Protein AF-A0A7X8CYS8-F1 (afdb_monomer_lite)

Radius of gyration: 14.1 Å; chains: 1; bounding box: 36×30×38 Å

pLDDT: mean 88.17, std 14.11, range [33.69, 97.5]

Sequence (89 aa):
MSPDAEFRAANRVERHAVLGDLEPAPEVTLWFEGRAVKAREGEPILSALVAAGVGILRYTKKGSPRRMFCGIGRCTDCVMTVDGVPGVR

Secondary structure (DSSP, 8-state):
--TT----S----SEETTTEEPPP--EEEEEETTEEEEEETTS-HHHHHHHTT----EE-TT--EE--SSSSS-SSTT-EEETTEEEE-

Foldseek 3Di:
DDPPPQLDQAPDDQADPPPGGDDDFDWDWDADPNDTWIDGPPDDPLVRCSNRRNAFQDADPVGHTAGDDPVPLPPQSNFDQDPNRGGDD

Structure (mmCIF, N/CA/C/O backbone):
data_AF-A0A7X8CYS8-F1
#
_entry.id   AF-A0A7X8CYS8-F1
#
loop_
_atom_site.group_PDB
_atom_site.id
_atom_site.type_symbol
_atom_site.label_atom_id
_atom_site.label_alt_id
_atom_site.label_comp_id
_atom_site.label_asym_id
_atom_site.label_entity_id
_atom_site.label_seq_id
_atom_site.pdbx_PDB_ins_code
_atom_site.Cartn_x
_atom_site.Cartn_y
_atom_site.Cartn_z
_atom_site.occupancy
_atom_site.B_iso_or_equiv
_atom_site.auth_seq_id
_atom_site.auth_comp_id
_atom_site.auth_asym_id
_atom_site.auth_atom_id
_atom_site.pdbx_PDB_model_num
ATOM 1 N N . MET A 1 1 ? 0.398 18.823 17.681 1.00 40.31 1 MET A N 1
ATOM 2 C CA . MET A 1 1 ? 0.881 18.012 16.543 1.00 40.31 1 MET A CA 1
ATOM 3 C C . MET A 1 1 ? -0.216 18.040 15.501 1.00 40.31 1 MET A C 1
ATOM 5 O O . MET A 1 1 ? -1.275 17.494 15.778 1.00 40.31 1 MET A O 1
ATOM 9 N N . SER A 1 2 ? -0.027 18.792 14.413 1.00 33.69 2 SER A N 1
ATOM 10 C CA . SER A 1 2 ? -1.073 18.955 13.396 1.00 33.69 2 SER A CA 1
ATOM 11 C C . SER A 1 2 ? -1.399 17.585 12.766 1.00 33.69 2 SER A C 1
ATOM 13 O O . SER A 1 2 ? -0.478 16.786 12.562 1.00 33.69 2 SER A O 1
ATOM 15 N N . PRO A 1 3 ? -2.685 17.292 12.496 1.00 47.81 3 PRO A N 1
ATOM 16 C CA . PRO A 1 3 ? -3.139 16.100 11.769 1.00 47.81 3 PRO A CA 1
ATOM 17 C C . PRO A 1 3 ? -2.567 15.978 10.344 1.00 47.81 3 PRO A C 1
ATOM 19 O O . PRO A 1 3 ? -2.695 14.923 9.727 1.00 47.81 3 PRO A O 1
ATOM 22 N N . ASP A 1 4 ? -1.905 17.030 9.859 1.00 43.81 4 ASP A N 1
ATOM 23 C CA . ASP A 1 4 ? -1.622 17.319 8.452 1.00 43.81 4 ASP A CA 1
ATOM 24 C C . ASP A 1 4 ? -0.127 17.235 8.127 1.00 43.81 4 ASP A C 1
ATOM 26 O O . ASP A 1 4 ? 0.382 17.950 7.266 1.00 43.81 4 ASP A O 1
ATOM 30 N N . ALA A 1 5 ? 0.618 16.354 8.800 1.00 47.16 5 ALA A N 1
ATOM 31 C CA . ALA A 1 5 ? 1.891 15.916 8.239 1.00 47.16 5 ALA A CA 1
ATOM 32 C C . ALA A 1 5 ? 1.578 15.049 7.008 1.00 47.16 5 ALA A C 1
ATOM 34 O O . ALA A 1 5 ? 1.549 13.819 7.109 1.00 47.16 5 ALA A O 1
ATOM 35 N N . GLU A 1 6 ? 1.278 15.704 5.880 1.00 51.28 6 GLU A N 1
ATOM 36 C CA . GLU A 1 6 ? 1.182 15.102 4.554 1.00 51.28 6 GLU A CA 1
ATOM 37 C C . GLU A 1 6 ? 2.440 14.269 4.341 1.00 51.28 6 GLU A C 1
ATOM 39 O O . GLU A 1 6 ? 3.545 14.773 4.117 1.00 51.28 6 GLU A O 1
ATOM 44 N N . PHE A 1 7 ? 2.285 12.959 4.486 1.00 58.97 7 PHE A N 1
ATOM 45 C CA . PHE A 1 7 ? 3.327 12.023 4.140 1.00 58.97 7 PHE A CA 1
ATOM 46 C C . PHE A 1 7 ? 3.554 12.198 2.637 1.00 58.97 7 PHE A C 1
ATOM 48 O O . PHE A 1 7 ? 2.649 11.955 1.842 1.00 58.97 7 PHE A O 1
ATOM 55 N N . ARG A 1 8 ? 4.717 12.746 2.258 1.00 59.66 8 ARG A N 1
ATOM 56 C CA . ARG A 1 8 ? 4.976 13.202 0.886 1.00 59.66 8 ARG A CA 1
ATOM 57 C C . ARG A 1 8 ? 4.716 12.059 -0.096 1.00 59.66 8 ARG A C 1
ATOM 59 O O . ARG A 1 8 ? 5.374 11.022 -0.032 1.00 59.66 8 ARG A O 1
ATOM 66 N N . ALA A 1 9 ? 3.762 12.261 -0.999 1.00 60.69 9 ALA A N 1
ATOM 67 C CA . ALA A 1 9 ? 3.429 11.311 -2.050 1.00 60.69 9 ALA A CA 1
ATOM 68 C C . ALA A 1 9 ? 4.492 11.373 -3.160 1.00 60.69 9 ALA A C 1
ATOM 70 O O . ALA A 1 9 ? 4.335 12.118 -4.120 1.00 60.69 9 ALA A O 1
ATOM 71 N N . ALA A 1 10 ? 5.615 10.670 -2.970 1.00 61.09 10 ALA A N 1
ATOM 72 C CA . ALA A 1 10 ? 6.635 10.386 -3.993 1.00 61.09 10 ALA A CA 1
ATOM 73 C C . ALA A 1 10 ? 7.728 9.445 -3.434 1.00 61.09 10 ALA A C 1
ATOM 75 O O . ALA A 1 10 ? 8.905 9.791 -3.412 1.00 61.09 10 ALA A O 1
ATOM 76 N N . ASN A 1 11 ? 7.353 8.264 -2.932 1.00 7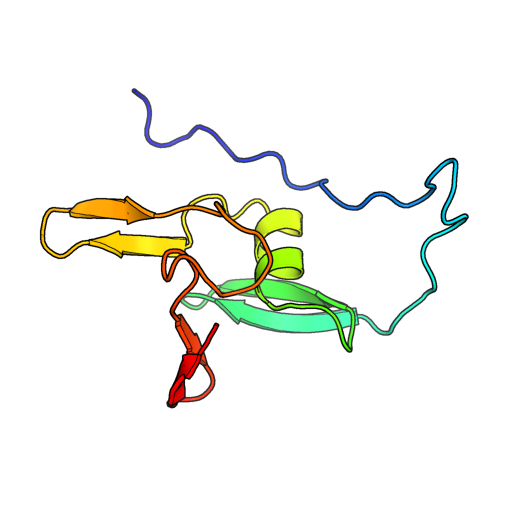0.69 11 ASN A N 1
ATOM 77 C CA . ASN A 1 11 ? 8.292 7.359 -2.239 1.00 70.69 11 ASN A CA 1
ATOM 78 C C . ASN A 1 11 ? 8.827 6.204 -3.102 1.00 70.69 11 ASN A C 1
ATOM 80 O O . ASN A 1 11 ? 9.369 5.240 -2.564 1.00 70.69 11 ASN A O 1
ATOM 84 N N . ARG A 1 12 ? 8.655 6.246 -4.429 1.00 87.19 12 ARG A N 1
ATOM 85 C CA . ARG A 1 12 ? 9.155 5.174 -5.300 1.00 87.19 12 ARG A CA 1
ATOM 86 C C . ARG A 1 12 ? 10.591 5.463 -5.703 1.00 87.19 12 ARG A C 1
ATOM 88 O O . ARG A 1 12 ? 10.882 6.507 -6.275 1.00 87.19 12 ARG A O 1
ATOM 95 N N . VAL A 1 13 ? 11.477 4.519 -5.412 1.00 89.69 13 VAL A N 1
ATOM 96 C CA . VAL A 1 13 ? 12.865 4.575 -5.865 1.00 89.69 13 VAL A CA 1
ATOM 97 C C . VAL A 1 13 ? 12.901 4.086 -7.309 1.00 89.69 13 VAL A C 1
ATOM 99 O O . VAL A 1 13 ? 12.861 2.886 -7.556 1.00 89.69 13 VAL A O 1
ATOM 102 N N . GLU A 1 14 ? 12.923 5.016 -8.263 1.00 91.00 14 GLU A N 1
ATOM 103 C CA . GLU A 1 14 ? 12.952 4.683 -9.697 1.00 91.00 14 GLU A CA 1
ATOM 104 C C . GLU A 1 14 ? 14.306 4.131 -10.145 1.00 91.00 14 GLU A C 1
ATOM 106 O O . GLU A 1 14 ? 14.363 3.290 -11.036 1.00 91.00 14 GLU A O 1
ATOM 111 N N . ARG A 1 15 ? 15.393 4.594 -9.516 1.00 92.62 15 ARG A N 1
ATOM 112 C CA . ARG A 1 15 ? 16.759 4.127 -9.762 1.00 92.62 15 ARG A CA 1
ATOM 113 C C . ARG A 1 15 ? 17.456 3.863 -8.438 1.00 92.62 15 ARG A C 1
ATOM 115 O O . ARG A 1 15 ? 17.605 4.774 -7.623 1.00 92.62 15 ARG A O 1
ATOM 122 N N . HIS A 1 16 ? 17.895 2.630 -8.221 1.00 93.81 16 HIS A N 1
ATOM 123 C CA . HIS A 1 16 ? 18.631 2.224 -7.029 1.00 93.81 16 HIS A CA 1
ATOM 124 C C . HIS A 1 16 ? 20.056 1.813 -7.403 1.00 93.81 16 HIS A C 1
ATOM 126 O O . HIS A 1 16 ? 20.251 0.982 -8.285 1.00 93.81 16 HIS A O 1
ATOM 132 N N . ALA A 1 17 ? 21.058 2.325 -6.686 1.00 94.81 17 ALA A N 1
ATOM 133 C CA . ALA A 1 17 ? 22.474 2.115 -7.015 1.00 94.81 17 ALA A CA 1
ATOM 134 C C . ALA A 1 17 ? 22.898 0.633 -7.106 1.00 94.81 17 ALA A C 1
ATOM 136 O O . ALA A 1 17 ? 23.849 0.315 -7.811 1.00 94.81 17 ALA A O 1
ATOM 137 N N . VAL A 1 18 ? 22.196 -0.263 -6.401 1.00 95.94 18 VAL A N 1
ATOM 138 C CA . VAL A 1 18 ? 22.472 -1.714 -6.398 1.00 95.94 18 VAL A CA 1
ATOM 139 C C . VAL A 1 18 ? 21.441 -2.524 -7.190 1.00 95.94 18 VAL A C 1
ATOM 141 O O . VAL A 1 18 ? 21.793 -3.548 -7.760 1.00 95.94 18 VAL A O 1
ATOM 144 N N . LEU A 1 19 ? 20.173 -2.095 -7.223 1.00 92.69 19 LEU A N 1
ATOM 145 C CA . LEU A 1 19 ? 19.085 -2.887 -7.826 1.00 92.69 19 LEU A CA 1
ATOM 146 C C . LEU A 1 19 ? 18.781 -2.461 -9.269 1.00 92.69 19 LEU A C 1
ATOM 148 O O . LEU A 1 19 ? 18.027 -3.142 -9.951 1.00 92.69 19 LEU A O 1
ATOM 152 N N . GLY A 1 20 ? 19.378 -1.362 -9.737 1.00 95.12 20 GLY A N 1
ATOM 153 C CA . GLY A 1 20 ? 19.133 -0.812 -11.062 1.00 95.12 20 GLY A CA 1
ATOM 154 C C . GLY A 1 20 ? 17.840 -0.005 -11.142 1.00 95.12 20 GLY A C 1
ATOM 155 O O . GLY A 1 20 ? 17.379 0.572 -10.150 1.00 95.12 20 GLY A O 1
ATOM 156 N N . ASP A 1 21 ? 17.300 0.070 -12.354 1.00 94.81 21 ASP A N 1
ATOM 157 C CA . ASP A 1 21 ? 16.064 0.783 -12.654 1.00 94.81 21 ASP A CA 1
ATOM 158 C C . ASP A 1 21 ? 14.848 -0.068 -12.254 1.00 94.81 21 ASP A C 1
ATOM 160 O O . ASP A 1 21 ? 14.845 -1.292 -12.391 1.00 94.81 21 ASP A O 1
ATOM 164 N N . LEU A 1 22 ? 13.798 0.584 -11.760 1.00 90.81 22 LEU A N 1
ATOM 165 C CA . LEU A 1 22 ? 12.557 -0.079 -11.385 1.00 90.81 22 LEU A CA 1
ATOM 166 C C . LEU A 1 22 ? 11.856 -0.652 -12.625 1.00 90.81 22 LEU A C 1
ATOM 168 O O . LEU A 1 22 ? 11.462 0.095 -13.522 1.00 90.81 22 LEU A O 1
ATOM 172 N N . GLU A 1 23 ? 11.626 -1.966 -12.639 1.00 91.62 23 GLU A N 1
ATOM 173 C CA . GLU A 1 23 ? 10.932 -2.631 -13.745 1.00 91.62 23 GLU A CA 1
ATOM 174 C C . GLU A 1 23 ? 9.532 -2.042 -13.958 1.00 91.62 23 GLU A C 1
ATOM 176 O O . GLU A 1 23 ? 8.792 -1.897 -12.975 1.00 91.62 23 GLU A O 1
ATOM 181 N N . PRO A 1 24 ? 9.141 -1.694 -15.201 1.00 90.94 24 PRO A N 1
ATOM 182 C CA . PRO A 1 24 ? 7.789 -1.264 -15.536 1.00 90.94 24 PRO A CA 1
ATOM 183 C C . PRO A 1 24 ? 6.751 -2.331 -15.181 1.00 90.94 24 PRO A C 1
ATOM 185 O O . PRO A 1 24 ? 6.936 -3.508 -15.464 1.00 90.94 24 PRO A O 1
ATOM 188 N N . ALA A 1 25 ? 5.630 -1.904 -14.614 1.00 93.94 25 ALA A N 1
ATOM 189 C CA . ALA A 1 25 ? 4.481 -2.753 -14.342 1.00 93.94 25 ALA A CA 1
ATOM 190 C C . ALA A 1 25 ? 3.204 -1.968 -14.679 1.00 93.94 25 ALA A C 1
ATOM 192 O O . ALA A 1 25 ? 3.216 -0.737 -14.518 1.00 93.94 25 ALA A O 1
ATOM 193 N N . PRO A 1 26 ? 2.131 -2.634 -15.146 1.00 96.69 26 PRO A N 1
ATOM 194 C CA . PRO A 1 26 ? 0.858 -1.981 -15.427 1.00 96.69 26 PRO A CA 1
ATOM 195 C C . PRO A 1 26 ? 0.338 -1.189 -14.225 1.00 96.69 26 PRO A C 1
ATOM 197 O O . PRO A 1 26 ? 0.450 -1.631 -13.078 1.00 96.69 26 PRO A O 1
ATOM 200 N N . GLU A 1 27 ? -0.232 -0.011 -14.487 1.00 95.75 27 GLU A N 1
ATOM 201 C CA . GLU A 1 27 ? -0.928 0.755 -13.454 1.00 95.75 27 GLU A CA 1
ATOM 202 C C . GLU A 1 27 ? -2.302 0.124 -13.200 1.00 95.75 27 GLU A C 1
ATOM 204 O O . GLU A 1 27 ? -3.082 -0.094 -14.128 1.00 95.75 27 GLU A O 1
ATOM 209 N N . VAL A 1 28 ? -2.602 -0.147 -11.933 1.00 97.06 28 VAL A N 1
ATOM 210 C CA . VAL A 1 28 ? -3.899 -0.644 -11.468 1.00 97.06 28 VAL A CA 1
ATOM 211 C C . VAL A 1 28 ? -4.478 0.313 -10.431 1.00 97.06 28 VAL A C 1
ATOM 213 O O . VAL A 1 28 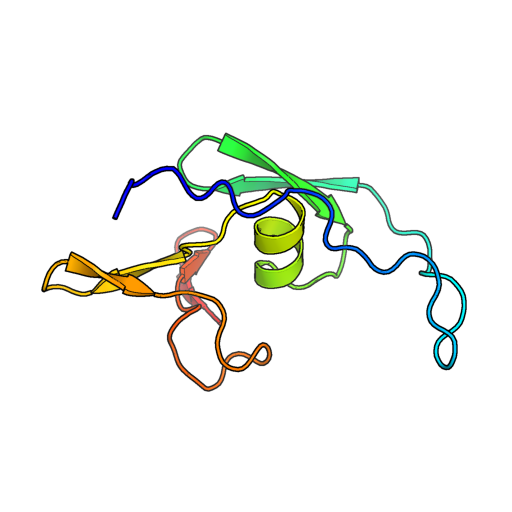? -3.764 1.106 -9.813 1.00 97.06 28 VAL A O 1
ATOM 216 N N . THR A 1 29 ? -5.794 0.254 -10.235 1.00 96.75 29 THR A N 1
ATOM 217 C CA . THR A 1 29 ? -6.485 1.070 -9.229 1.00 96.75 29 THR A CA 1
ATOM 218 C C . THR A 1 29 ? -6.885 0.204 -8.045 1.00 96.75 29 THR A C 1
ATOM 220 O O . THR A 1 29 ? -7.609 -0.773 -8.218 1.00 96.75 29 THR A O 1
ATOM 223 N N . LEU A 1 30 ? -6.471 0.602 -6.843 1.00 95.19 30 LEU A N 1
ATOM 224 C CA . LEU A 1 30 ? -7.059 0.117 -5.592 1.00 95.19 30 LEU A CA 1
ATOM 225 C C . LEU A 1 30 ? -7.980 1.179 -4.990 1.00 95.19 30 LEU A C 1
ATOM 227 O O . LEU A 1 30 ? -7.781 2.381 -5.178 1.00 95.19 30 LEU A O 1
ATOM 231 N N . TRP A 1 31 ? -8.965 0.724 -4.226 1.00 96.00 31 TRP A N 1
ATOM 232 C CA . TRP A 1 31 ? -9.865 1.586 -3.473 1.00 96.00 31 TRP A CA 1
ATOM 233 C C . TRP A 1 31 ? -9.535 1.487 -1.991 1.00 96.00 31 TRP A C 1
ATOM 235 O O . TRP A 1 31 ? -9.625 0.416 -1.397 1.00 96.00 31 TRP A O 1
ATOM 245 N N . PHE A 1 32 ? -9.152 2.610 -1.393 1.00 94.81 32 PHE A N 1
ATOM 246 C CA . PHE A 1 32 ? -8.845 2.705 0.029 1.00 94.81 32 PHE A CA 1
ATOM 247 C C . PHE A 1 32 ? -9.730 3.777 0.657 1.00 94.81 32 PHE A C 1
ATOM 249 O O . PHE A 1 32 ? -9.653 4.938 0.265 1.00 94.81 32 PHE A O 1
ATOM 256 N N . GLU A 1 33 ? -10.598 3.386 1.595 1.00 92.25 33 GLU A N 1
ATOM 257 C CA . GLU A 1 33 ? -11.539 4.298 2.273 1.00 92.25 33 GLU A CA 1
ATOM 258 C C . GLU A 1 33 ? -12.358 5.160 1.287 1.00 92.25 33 GLU A C 1
ATOM 260 O O . GLU A 1 33 ? -12.537 6.363 1.464 1.00 92.25 33 GLU A O 1
ATOM 265 N N . GLY A 1 34 ? -12.807 4.551 0.182 1.00 93.50 34 GLY A N 1
ATOM 266 C CA . GLY A 1 34 ? -13.567 5.231 -0.876 1.00 93.50 34 GLY A CA 1
ATOM 267 C C . GLY A 1 34 ? -12.735 6.110 -1.819 1.00 93.50 34 GLY A C 1
ATOM 268 O O . GLY A 1 34 ? -13.283 6.672 -2.765 1.00 93.50 34 GLY A O 1
ATOM 269 N N . ARG A 1 35 ? -11.416 6.210 -1.622 1.00 94.12 35 ARG A N 1
ATOM 270 C CA . ARG A 1 35 ? -10.499 6.952 -2.493 1.00 94.12 35 ARG A CA 1
ATOM 271 C C . ARG A 1 35 ? -9.782 6.015 -3.464 1.00 94.12 35 ARG A C 1
ATOM 273 O O . ARG A 1 35 ? -9.198 5.014 -3.054 1.00 94.12 35 ARG A O 1
ATOM 280 N N . ALA A 1 36 ? -9.766 6.390 -4.742 1.00 95.88 36 ALA A N 1
ATOM 281 C CA . ALA A 1 36 ? -8.946 5.727 -5.749 1.00 95.88 36 ALA A CA 1
ATOM 282 C C . ALA A 1 36 ? -7.455 6.014 -5.507 1.00 95.88 36 ALA A C 1
ATOM 284 O O . ALA A 1 36 ? -7.043 7.169 -5.349 1.00 95.88 36 ALA A O 1
ATOM 285 N N . VAL A 1 37 ? -6.644 4.960 -5.492 1.00 94.56 37 VAL A N 1
ATOM 286 C CA . VAL A 1 37 ? -5.193 5.019 -5.322 1.00 94.56 37 VAL A CA 1
ATOM 287 C C . VAL A 1 37 ? -4.524 4.273 -6.479 1.00 94.56 37 VAL A C 1
ATOM 289 O O . VAL A 1 37 ? -4.872 3.136 -6.792 1.00 94.56 37 VAL A O 1
ATOM 292 N N . LYS A 1 38 ? -3.551 4.933 -7.115 1.00 94.38 38 LYS A N 1
ATOM 293 C CA . LYS A 1 38 ? -2.717 4.347 -8.171 1.00 94.38 38 LYS A CA 1
ATOM 294 C C . LYS A 1 38 ? -1.730 3.348 -7.566 1.00 94.38 38 LYS A C 1
ATOM 296 O O . LYS A 1 38 ? -0.960 3.705 -6.672 1.00 94.38 38 LYS A O 1
ATOM 301 N N . ALA A 1 39 ? -1.716 2.134 -8.097 1.00 95.06 39 ALA A N 1
ATOM 302 C CA . ALA A 1 39 ? -0.743 1.094 -7.789 1.00 95.06 39 ALA A CA 1
ATOM 303 C C . ALA A 1 39 ? -0.149 0.498 -9.052 1.00 95.06 39 ALA A C 1
ATOM 305 O O . ALA A 1 39 ? -0.561 0.795 -10.169 1.00 95.06 39 ALA A O 1
ATOM 306 N N . ARG A 1 40 ? 0.828 -0.370 -8.840 1.00 95.56 40 ARG A N 1
ATOM 307 C CA . ARG A 1 40 ? 1.465 -1.190 -9.854 1.00 95.56 40 ARG A CA 1
ATOM 308 C C . ARG A 1 40 ? 1.056 -2.637 -9.640 1.00 95.56 40 ARG A C 1
ATOM 310 O O . ARG A 1 40 ? 1.031 -3.109 -8.506 1.00 95.56 40 ARG A O 1
ATOM 317 N N . GLU A 1 41 ? 0.741 -3.342 -10.713 1.00 96.44 41 GLU A N 1
ATOM 318 C CA . GLU A 1 41 ? 0.429 -4.765 -10.622 1.00 96.44 41 GLU A CA 1
ATOM 319 C C . GLU A 1 41 ? 1.571 -5.543 -9.939 1.00 96.44 41 GLU A C 1
ATOM 321 O O . GLU A 1 41 ? 2.750 -5.291 -10.192 1.00 96.44 41 GLU A O 1
ATOM 326 N N . GLY A 1 42 ? 1.217 -6.459 -9.033 1.00 93.94 42 GLY A N 1
ATOM 327 C CA . GLY A 1 42 ? 2.171 -7.309 -8.312 1.00 93.94 42 GLY A CA 1
ATOM 328 C C . GLY A 1 42 ? 2.881 -6.654 -7.121 1.00 93.94 42 GLY A C 1
ATOM 329 O O . GLY A 1 42 ? 3.599 -7.344 -6.397 1.00 93.94 42 GLY A O 1
ATOM 330 N N . GLU A 1 43 ? 2.687 -5.358 -6.866 1.00 92.88 43 GLU A N 1
ATOM 331 C CA . GLU A 1 43 ? 3.297 -4.718 -5.702 1.00 92.88 43 GLU A CA 1
ATOM 332 C C . GLU A 1 43 ? 2.505 -4.942 -4.396 1.0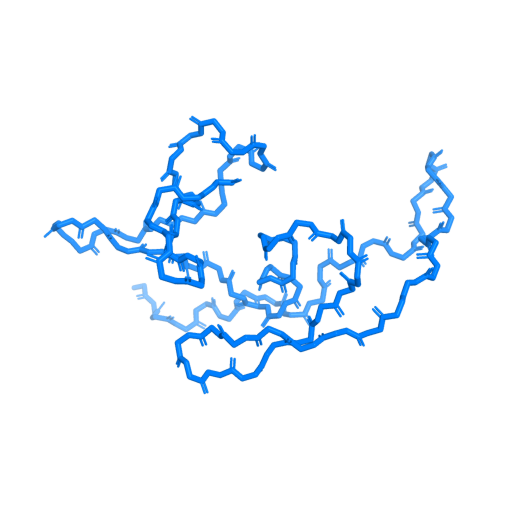0 92.88 43 GLU A C 1
ATOM 334 O O . GLU A 1 43 ? 1.285 -5.122 -4.423 1.00 92.88 43 GLU A O 1
ATOM 339 N N . PRO A 1 44 ? 3.150 -4.846 -3.218 1.00 93.75 44 PRO A N 1
ATOM 340 C CA . PRO A 1 44 ? 2.437 -4.880 -1.944 1.00 93.75 44 PRO A CA 1
ATOM 341 C C . PRO A 1 44 ? 1.485 -3.685 -1.764 1.00 93.75 44 PRO A C 1
ATOM 343 O O . PRO A 1 44 ? 1.871 -2.543 -2.012 1.00 93.75 44 PRO A O 1
ATOM 346 N N . ILE A 1 45 ? 0.296 -3.909 -1.186 1.00 94.88 45 ILE A N 1
ATOM 347 C CA . ILE A 1 45 ? -0.688 -2.847 -0.858 1.00 94.88 45 ILE A CA 1
ATOM 348 C C . ILE A 1 45 ? -0.033 -1.696 -0.083 1.00 94.88 45 ILE A C 1
ATOM 350 O O . ILE A 1 45 ? -0.252 -0.519 -0.367 1.00 94.88 45 ILE A O 1
ATOM 354 N N . LEU A 1 46 ? 0.831 -2.041 0.875 1.00 93.25 46 LEU A N 1
ATOM 355 C CA . LEU A 1 46 ? 1.567 -1.077 1.682 1.00 93.25 46 LEU A CA 1
ATOM 356 C C . LEU A 1 46 ? 2.438 -0.134 0.834 1.00 93.25 46 LEU A C 1
ATOM 358 O O . LEU A 1 46 ? 2.493 1.059 1.123 1.00 93.25 46 LEU A O 1
ATOM 362 N N . SER A 1 47 ? 3.097 -0.657 -0.205 1.00 92.56 47 SER A N 1
ATOM 363 C CA . SER A 1 47 ? 3.927 0.126 -1.131 1.00 92.56 47 SER A CA 1
ATOM 364 C C . SER A 1 47 ? 3.081 1.158 -1.875 1.00 92.56 47 SER A C 1
ATOM 366 O O . SER A 1 47 ? 3.433 2.339 -1.909 1.00 92.56 47 SER A O 1
ATOM 368 N N . ALA A 1 48 ? 1.919 0.744 -2.388 1.00 94.00 48 A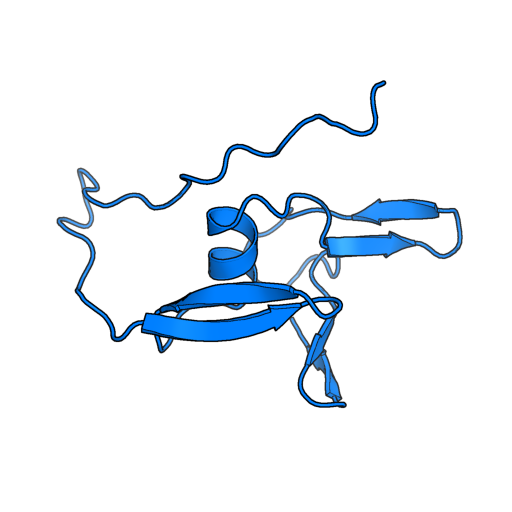LA A N 1
ATOM 369 C CA . ALA A 1 48 ? 1.003 1.637 -3.088 1.00 94.00 48 ALA A CA 1
ATOM 370 C C . ALA A 1 48 ? 0.461 2.758 -2.190 1.00 94.00 48 ALA A C 1
ATOM 372 O O . ALA A 1 48 ? 0.490 3.929 -2.567 1.00 94.00 48 ALA A O 1
ATOM 373 N N . LEU A 1 49 ? 0.021 2.419 -0.974 1.00 93.06 49 LEU A N 1
ATOM 374 C CA . LEU A 1 49 ? -0.482 3.392 -0.002 1.00 93.06 49 LEU A CA 1
ATOM 375 C C . LEU A 1 49 ? 0.599 4.407 0.393 1.00 93.06 49 LEU A C 1
ATOM 377 O O . LEU A 1 49 ? 0.353 5.612 0.393 1.00 93.06 49 LEU A O 1
ATOM 381 N N . VAL A 1 50 ? 1.823 3.942 0.644 1.00 91.12 50 VAL A N 1
ATOM 382 C CA . VAL A 1 50 ? 2.975 4.803 0.944 1.00 91.12 50 VAL A CA 1
ATOM 383 C C . VAL A 1 50 ? 3.336 5.701 -0.242 1.00 91.12 50 VAL A C 1
ATOM 385 O O . VAL A 1 50 ? 3.589 6.892 -0.057 1.00 91.12 50 VAL A O 1
ATOM 388 N N . ALA A 1 51 ? 3.327 5.179 -1.468 1.00 91.38 51 ALA A N 1
ATOM 389 C CA . ALA A 1 51 ? 3.548 5.989 -2.665 1.00 91.38 51 ALA A CA 1
ATOM 390 C C . ALA A 1 51 ? 2.464 7.066 -2.844 1.00 91.38 51 ALA A C 1
ATOM 392 O O . ALA A 1 51 ? 2.769 8.173 -3.282 1.00 91.38 51 ALA A O 1
ATOM 393 N N . ALA A 1 52 ? 1.227 6.769 -2.441 1.00 91.19 52 ALA A N 1
ATOM 394 C CA . ALA A 1 52 ? 0.086 7.679 -2.493 1.00 91.19 52 ALA A CA 1
ATOM 395 C C . ALA A 1 52 ? 0.005 8.677 -1.325 1.00 91.19 52 ALA A C 1
ATOM 397 O O . ALA A 1 52 ? -0.966 9.432 -1.229 1.00 91.19 52 ALA A O 1
ATOM 398 N N . GLY A 1 53 ? 0.999 8.690 -0.432 1.00 89.38 53 GLY A N 1
ATOM 399 C CA . GLY A 1 53 ? 1.036 9.612 0.701 1.00 89.38 53 GLY A CA 1
ATOM 400 C C . GLY A 1 53 ? 0.216 9.160 1.916 1.00 89.38 53 GLY A C 1
ATOM 401 O O . GLY A 1 53 ? -0.046 9.945 2.826 1.00 89.38 53 GLY A O 1
ATOM 402 N N . VAL A 1 54 ? -0.203 7.894 1.976 1.00 90.44 54 VAL A N 1
ATOM 403 C CA . VAL A 1 54 ? -0.946 7.346 3.118 1.00 90.44 54 VAL A CA 1
ATOM 404 C C . VAL A 1 54 ? 0.040 6.877 4.185 1.00 90.44 54 VAL A C 1
ATOM 406 O O . VAL A 1 54 ? 0.632 5.803 4.108 1.00 90.44 54 VAL A O 1
ATOM 409 N N . GLY A 1 55 ? 0.219 7.711 5.209 1.00 87.69 55 GLY A N 1
ATOM 410 C CA . GLY A 1 55 ? 1.131 7.428 6.318 1.00 87.69 55 GLY A CA 1
ATOM 411 C C . GLY A 1 55 ? 0.492 6.728 7.521 1.00 87.69 55 GLY A C 1
ATOM 412 O O . GLY A 1 55 ? 1.230 6.227 8.366 1.00 87.69 55 GLY A O 1
ATOM 413 N N . ILE A 1 56 ? -0.840 6.725 7.638 1.00 91.75 56 ILE A N 1
ATOM 414 C CA . ILE A 1 56 ? -1.600 6.072 8.718 1.00 91.75 56 ILE A CA 1
ATOM 415 C C . ILE A 1 56 ? -2.504 5.022 8.079 1.00 91.75 56 ILE A C 1
ATOM 417 O O . ILE A 1 56 ? -3.293 5.347 7.201 1.00 91.75 56 ILE A O 1
ATOM 421 N N . LEU A 1 57 ? -2.378 3.773 8.523 1.00 91.31 57 LEU A N 1
ATOM 422 C CA . LEU A 1 57 ? -3.043 2.618 7.909 1.00 91.31 57 LEU A CA 1
ATOM 423 C C . LEU A 1 57 ? -4.289 2.189 8.683 1.00 91.31 57 LEU A C 1
ATOM 425 O O . LEU A 1 57 ? -5.259 1.719 8.104 1.00 91.31 57 LEU A O 1
ATOM 429 N N . ARG A 1 58 ? -4.250 2.332 10.009 1.00 91.50 58 ARG A N 1
ATOM 430 C CA . ARG A 1 58 ? -5.372 2.045 10.906 1.00 91.50 58 ARG A CA 1
ATOM 431 C C . ARG A 1 58 ? -5.183 2.748 12.240 1.00 91.50 58 ARG A C 1
ATOM 433 O O . ARG A 1 58 ? -4.086 3.199 12.571 1.00 91.50 58 ARG A O 1
ATOM 4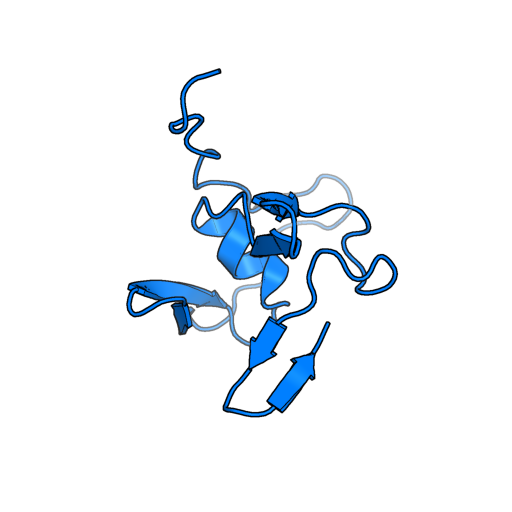40 N N . TYR A 1 59 ? -6.224 2.730 13.059 1.00 92.44 59 TYR A N 1
ATOM 441 C CA . TYR A 1 59 ? -6.169 3.166 14.451 1.00 92.44 59 TYR A CA 1
ATOM 442 C C . TYR A 1 59 ? -6.368 1.978 15.400 1.00 92.44 59 TYR A C 1
ATOM 444 O O . TYR A 1 59 ? -6.974 0.961 15.056 1.00 92.44 59 TYR A O 1
ATOM 452 N N . THR A 1 60 ? -5.805 2.059 16.605 1.00 91.50 60 THR A N 1
ATOM 453 C CA . THR A 1 60 ? -6.121 1.109 17.683 1.00 91.50 60 THR A CA 1
ATOM 454 C C . THR A 1 60 ? -7.498 1.407 18.275 1.00 91.50 60 THR A C 1
ATOM 456 O O . THR A 1 60 ? -8.033 2.498 18.098 1.00 91.50 60 THR A O 1
ATOM 459 N N . LYS A 1 61 ? -8.033 0.488 19.093 1.00 91.81 61 LYS A N 1
ATOM 460 C CA . LYS A 1 61 ? -9.257 0.737 19.881 1.00 91.81 61 LYS A CA 1
ATOM 461 C C . LYS A 1 61 ? -9.173 1.989 20.772 1.00 91.81 61 LYS A C 1
ATOM 463 O O . LYS A 1 61 ? -10.200 2.546 21.121 1.00 91.81 61 LYS A O 1
ATOM 468 N N . LYS A 1 62 ? -7.960 2.416 21.148 1.00 95.62 62 LYS A N 1
ATOM 469 C 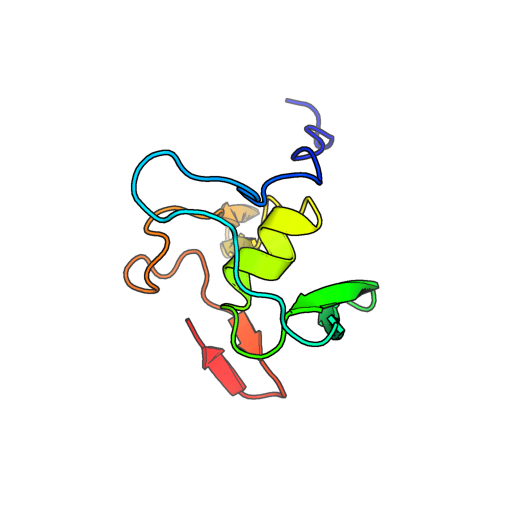CA . LYS A 1 62 ? -7.704 3.622 21.956 1.00 95.62 62 LYS A CA 1
ATOM 470 C C . LYS A 1 62 ? -7.368 4.859 21.105 1.00 95.62 62 LYS A C 1
ATOM 472 O O . LYS A 1 62 ? -6.904 5.852 21.648 1.00 95.62 62 LYS A O 1
ATOM 477 N N . GLY A 1 63 ? -7.532 4.793 19.782 1.00 93.62 63 GLY A N 1
ATOM 478 C CA . GLY A 1 63 ? -7.303 5.922 18.875 1.00 93.62 63 GLY A CA 1
ATOM 479 C C . GLY A 1 63 ? -5.838 6.199 18.528 1.00 93.62 63 GLY A C 1
ATOM 480 O O . GLY A 1 63 ? -5.537 7.217 17.916 1.00 93.62 63 GLY A O 1
ATOM 481 N N . SER A 1 64 ? -4.899 5.316 18.880 1.00 93.19 64 SER A N 1
ATOM 482 C CA . SER A 1 64 ? -3.493 5.503 18.492 1.00 93.19 64 SER A CA 1
ATOM 483 C C . SER A 1 64 ? -3.295 5.142 17.013 1.00 93.19 64 SER A C 1
ATOM 485 O O . SER A 1 64 ? -3.696 4.037 16.628 1.00 93.19 64 SER A O 1
ATOM 487 N N . PRO A 1 65 ? -2.664 6.000 16.191 1.00 94.25 65 PRO A N 1
ATOM 488 C CA . PRO A 1 65 ? -2.417 5.702 14.783 1.00 94.25 65 PRO A CA 1
ATOM 489 C C . PRO A 1 65 ? -1.376 4.590 14.630 1.00 94.25 65 PRO A C 1
ATOM 491 O O . PRO A 1 65 ? -0.397 4.537 15.376 1.00 94.25 65 PRO A O 1
ATOM 494 N N . ARG A 1 66 ? -1.567 3.717 13.641 1.00 93.50 66 ARG A N 1
ATOM 495 C CA . ARG A 1 66 ? -0.603 2.695 13.217 1.00 93.50 66 ARG A CA 1
ATOM 496 C C . ARG A 1 66 ? -0.113 2.998 11.810 1.00 93.50 66 ARG A C 1
ATOM 498 O O . ARG A 1 66 ? -0.898 3.370 10.938 1.00 93.50 66 ARG A O 1
ATOM 505 N N . ARG A 1 67 ? 1.197 2.872 11.620 1.00 91.94 67 ARG A N 1
ATOM 506 C CA . ARG A 1 67 ? 1.921 3.242 10.398 1.00 91.94 67 ARG A CA 1
ATOM 507 C C . ARG A 1 67 ? 2.770 2.063 9.924 1.00 91.94 67 ARG A C 1
ATOM 509 O O . ARG A 1 67 ? 2.845 1.042 10.606 1.00 91.94 67 ARG A O 1
ATOM 516 N N . MET A 1 68 ? 3.435 2.210 8.780 1.00 91.19 68 MET A N 1
ATOM 517 C CA . MET A 1 68 ? 4.489 1.276 8.380 1.00 91.19 68 MET A CA 1
ATOM 518 C C . MET A 1 68 ? 5.535 1.163 9.500 1.00 91.19 68 MET A C 1
ATOM 520 O O . MET A 1 68 ? 6.076 2.171 9.945 1.00 91.19 68 MET A O 1
ATOM 524 N N . PHE A 1 69 ? 5.820 -0.070 9.922 1.00 91.75 69 PHE A N 1
ATOM 525 C CA . PHE A 1 69 ? 6.900 -0.364 10.865 1.00 91.75 69 PHE A CA 1
ATOM 526 C C . PHE A 1 69 ? 7.873 -1.396 10.287 1.00 91.75 69 PHE A C 1
ATOM 528 O O . PHE A 1 69 ? 8.998 -1.047 9.959 1.00 91.75 69 PHE A O 1
ATOM 535 N N . CYS A 1 70 ? 7.442 -2.651 10.092 1.00 93.44 70 CYS A N 1
ATOM 536 C CA . CYS A 1 70 ? 8.351 -3.711 9.622 1.00 93.44 70 CYS A CA 1
ATOM 537 C C . CYS A 1 70 ? 8.494 -3.834 8.096 1.00 93.44 70 CYS A C 1
ATOM 539 O O . CYS A 1 70 ? 9.398 -4.518 7.642 1.00 93.44 70 CYS A O 1
ATOM 541 N N . GLY A 1 71 ? 7.559 -3.287 7.311 1.00 90.06 71 GLY A N 1
ATOM 542 C CA . GLY A 1 71 ? 7.551 -3.425 5.843 1.00 90.06 71 GLY A CA 1
ATOM 543 C C . GLY A 1 71 ? 7.281 -4.834 5.281 1.00 90.06 71 GLY A C 1
ATOM 544 O O . GLY A 1 71 ? 7.130 -4.963 4.076 1.00 90.06 71 GLY A O 1
ATOM 545 N N . ILE A 1 72 ? 7.184 -5.868 6.128 1.00 92.00 72 ILE A N 1
ATOM 546 C CA . ILE A 1 72 ? 7.125 -7.290 5.721 1.00 92.00 72 ILE A CA 1
ATOM 547 C C . ILE A 1 72 ? 5.926 -8.070 6.299 1.00 92.00 72 ILE A C 1
ATOM 549 O O . ILE A 1 72 ? 5.951 -9.294 6.374 1.00 92.00 72 ILE A O 1
ATOM 553 N N . GLY A 1 73 ? 4.914 -7.386 6.839 1.00 90.38 73 GLY A N 1
ATOM 554 C CA . GLY A 1 73 ? 3.706 -8.039 7.370 1.00 90.38 73 GLY A CA 1
ATOM 555 C C . GLY A 1 73 ? 3.818 -8.691 8.765 1.00 90.38 73 GLY A C 1
ATOM 556 O O . GLY A 1 73 ? 2.844 -9.256 9.257 1.00 90.38 73 GLY A O 1
ATOM 557 N N . ARG A 1 74 ? 4.953 -8.593 9.477 1.00 92.81 74 ARG A N 1
ATOM 558 C CA . ARG A 1 74 ? 5.148 -9.252 10.794 1.00 92.81 74 ARG A CA 1
ATOM 559 C C . ARG A 1 74 ? 4.582 -8.493 12.004 1.00 92.81 74 ARG A C 1
ATOM 561 O O . ARG A 1 74 ? 4.154 -9.120 12.973 1.00 92.81 74 ARG A O 1
ATOM 568 N N . CYS A 1 75 ? 4.613 -7.159 11.976 1.00 92.31 75 CYS A N 1
ATOM 569 C CA . CYS A 1 75 ? 4.334 -6.295 13.137 1.00 92.31 75 CYS A CA 1
ATOM 570 C C . CYS A 1 75 ? 2.848 -6.015 13.409 1.00 92.31 75 CYS A C 1
ATOM 572 O O . CYS A 1 75 ? 2.518 -5.384 14.407 1.00 92.31 75 CYS A O 1
ATOM 574 N N . THR A 1 76 ? 1.943 -6.468 12.537 1.00 91.75 76 THR A N 1
ATOM 575 C CA . THR A 1 76 ? 0.481 -6.254 12.609 1.00 91.75 76 THR A CA 1
ATOM 576 C C . THR A 1 76 ? -0.011 -4.800 12.515 1.00 91.75 76 THR A C 1
ATOM 578 O O . THR A 1 76 ? -1.217 -4.542 12.574 1.00 91.75 76 THR A O 1
ATOM 581 N N . ASP A 1 77 ? 0.882 -3.830 12.330 1.00 93.06 77 ASP A N 1
ATOM 582 C CA . ASP A 1 77 ? 0.491 -2.426 12.164 1.00 93.06 77 ASP A CA 1
ATOM 583 C C . ASP A 1 77 ? -0.101 -2.134 10.779 1.00 93.06 77 ASP A C 1
ATOM 585 O O . ASP A 1 77 ? -0.941 -1.245 10.667 1.00 93.06 77 ASP A O 1
ATOM 589 N N . CYS A 1 78 ? 0.231 -2.951 9.774 1.00 92.06 78 CYS A N 1
ATOM 590 C CA . CYS A 1 78 ? -0.351 -2.932 8.429 1.00 92.06 78 CYS A CA 1
ATOM 591 C C . CYS A 1 78 ? -1.497 -3.941 8.220 1.00 92.06 78 CYS A C 1
ATOM 593 O O . CYS A 1 78 ? -1.797 -4.270 7.083 1.00 92.06 78 CYS A O 1
ATOM 595 N N . VAL A 1 79 ? -2.124 -4.464 9.284 1.00 93.62 79 VAL A N 1
ATOM 596 C CA . VAL A 1 79 ? -3.293 -5.354 9.130 1.00 93.62 79 VAL A CA 1
ATOM 597 C C . VAL A 1 79 ? -4.478 -4.586 8.547 1.00 93.62 79 VAL A C 1
ATOM 599 O O . VAL A 1 79 ? -4.847 -3.548 9.096 1.00 93.62 79 VAL A O 1
ATOM 602 N N . MET A 1 80 ? -5.100 -5.127 7.499 1.00 93.56 80 MET A N 1
ATOM 603 C CA . MET A 1 80 ? -6.242 -4.515 6.807 1.00 93.56 80 MET A CA 1
ATOM 604 C C . MET A 1 80 ? -7.357 -5.534 6.532 1.00 93.56 80 MET A C 1
ATOM 606 O O . MET A 1 80 ? -7.177 -6.744 6.710 1.00 93.56 80 MET A O 1
ATOM 610 N N . THR A 1 81 ? -8.512 -5.027 6.101 1.00 95.44 81 THR A N 1
ATOM 611 C CA . THR A 1 81 ? -9.542 -5.820 5.423 1.00 95.44 81 THR A CA 1
ATOM 612 C C . THR A 1 81 ? -9.398 -5.574 3.931 1.00 95.44 81 THR A C 1
ATOM 614 O O . THR A 1 81 ? -9.487 -4.427 3.500 1.00 95.44 81 THR A O 1
ATOM 617 N N . VAL A 1 82 ? -9.158 -6.626 3.156 1.00 96.31 82 VAL A N 1
ATOM 618 C CA . VAL A 1 82 ? -8.952 -6.540 1.704 1.00 96.31 82 VAL A CA 1
ATOM 619 C C . VAL A 1 82 ? -10.005 -7.406 1.041 1.00 96.31 82 VAL A C 1
ATOM 621 O O . VAL A 1 82 ? -10.123 -8.577 1.385 1.00 96.31 82 VAL A O 1
ATOM 624 N N . ASP A 1 83 ? -10.815 -6.813 0.165 1.00 96.31 83 ASP A N 1
ATOM 625 C CA . ASP A 1 83 ? -11.893 -7.505 -0.555 1.00 96.31 83 ASP A CA 1
ATOM 626 C C . ASP A 1 83 ? -12.814 -8.331 0.366 1.00 96.31 83 ASP A C 1
ATOM 628 O O . ASP A 1 83 ? -13.212 -9.455 0.072 1.00 96.31 83 ASP A O 1
ATOM 632 N N . GLY A 1 84 ? -13.128 -7.771 1.540 1.00 96.38 84 GLY A N 1
ATOM 633 C CA . GLY A 1 84 ? -13.957 -8.413 2.565 1.00 96.38 84 GLY A CA 1
ATOM 634 C C . GLY A 1 84 ? -13.221 -9.401 3.478 1.00 96.38 84 GLY A C 1
ATOM 635 O O . GLY A 1 84 ? -13.798 -9.845 4.470 1.00 96.38 84 GLY A O 1
ATOM 636 N N . VAL A 1 85 ? -11.949 -9.707 3.215 1.00 97.50 85 VAL A N 1
ATOM 637 C CA . VAL A 1 85 ? -11.134 -10.626 4.020 1.00 97.50 85 VAL A CA 1
ATOM 638 C C . VAL A 1 85 ? -10.387 -9.856 5.116 1.00 97.50 85 VAL A C 1
ATOM 640 O O . VAL A 1 85 ? -9.506 -9.051 4.803 1.00 97.50 85 VAL A O 1
ATOM 643 N N . PRO A 1 86 ? -10.694 -10.073 6.409 1.00 95.38 86 PRO A N 1
ATOM 644 C CA . PRO A 1 86 ? -9.992 -9.412 7.501 1.00 95.38 86 PRO A CA 1
ATOM 645 C C . PRO A 1 86 ? -8.630 -10.062 7.773 1.00 95.38 86 PRO A C 1
ATOM 647 O O . PRO A 1 86 ? -8.447 -11.265 7.607 1.00 95.38 86 PRO A O 1
ATOM 650 N N . GLY A 1 87 ? -7.684 -9.284 8.302 1.00 92.19 87 GLY A N 1
ATOM 651 C CA . GLY A 1 87 ? -6.424 -9.830 8.816 1.00 92.19 87 GLY A CA 1
ATOM 652 C C . GLY A 1 87 ? -5.304 -9.971 7.783 1.00 92.19 87 GLY A C 1
ATOM 653 O O . GLY A 1 87 ? -4.282 -10.575 8.111 1.00 92.19 87 GLY A O 1
ATOM 654 N N . VAL A 1 88 ? -5.477 -9.410 6.582 1.00 93.94 88 VAL A N 1
ATOM 655 C CA . VAL A 1 88 ? -4.476 -9.407 5.500 1.00 93.94 88 VAL A CA 1
ATOM 656 C C . VAL A 1 88 ? -3.293 -8.508 5.878 1.00 93.94 88 VAL A C 1
ATOM 658 O O . VAL A 1 88 ? -3.487 -7.505 6.573 1.00 93.94 88 VAL A O 1
ATOM 661 N N . ARG A 1 89 ? -2.068 -8.898 5.493 1.00 89.75 89 ARG A N 1
ATOM 662 C CA . ARG A 1 89 ? -0.803 -8.265 5.909 1.00 89.75 89 ARG A CA 1
ATOM 663 C C . ARG A 1 89 ? 0.198 -8.154 4.777 1.00 89.75 89 ARG A C 1
ATOM 665 O O . ARG A 1 89 ? 0.229 -9.094 3.958 1.00 89.75 89 ARG A O 1
#